Protein AF-A0A4P5QRF0-F1 (afdb_monomer)

Foldseek 3Di:
DDDDDPPDPPPPPDDFDFQDDDPQKTKTFDQPDDPFQWIWIDHPNWIWIAGLPPRDTPDTDDDPVVNVLVSVQSVVCSVLSVQCNVCSPVVHHRHHDYHDD

Structure (mmCIF, N/CA/C/O backbone):
data_AF-A0A4P5QRF0-F1
#
_entry.id   AF-A0A4P5QRF0-F1
#
loop_
_atom_site.group_PDB
_atom_site.id
_atom_site.type_symbol
_atom_site.label_atom_id
_atom_site.label_alt_id
_atom_site.label_comp_id
_atom_site.la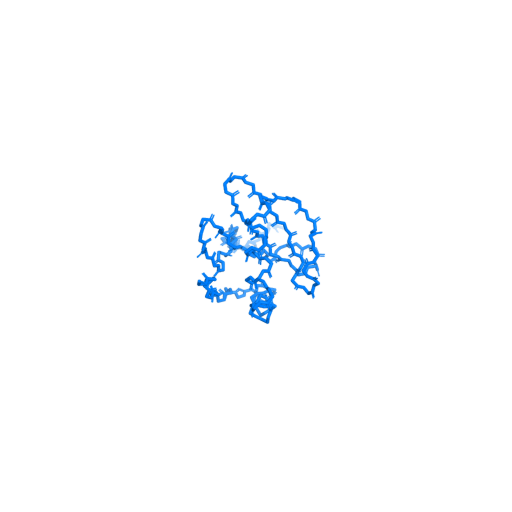bel_asym_id
_atom_site.label_entity_id
_atom_site.label_seq_id
_atom_site.pdbx_PDB_ins_code
_atom_site.Cartn_x
_atom_site.Cartn_y
_atom_site.Cartn_z
_atom_site.occupancy
_atom_site.B_iso_or_equiv
_atom_site.auth_seq_id
_atom_site.auth_comp_id
_atom_site.auth_asym_id
_atom_site.auth_atom_id
_atom_site.pdbx_PDB_model_num
ATOM 1 N N . MET A 1 1 ? 49.940 5.595 -2.322 1.00 40.78 1 MET A N 1
ATOM 2 C CA . MET A 1 1 ? 49.530 6.958 -1.909 1.00 40.78 1 MET A CA 1
ATOM 3 C C . MET A 1 1 ? 48.043 7.124 -2.201 1.00 40.78 1 MET A C 1
ATOM 5 O O . MET A 1 1 ? 47.495 6.326 -2.945 1.00 40.78 1 MET A O 1
ATOM 9 N N . LYS A 1 2 ? 47.394 8.038 -1.486 1.00 35.25 2 LYS A N 1
ATOM 10 C CA . LYS A 1 2 ? 45.982 8.041 -1.086 1.00 35.25 2 LYS A CA 1
ATOM 11 C C . LYS A 1 2 ? 44.949 8.089 -2.225 1.00 35.25 2 LYS A C 1
ATOM 13 O O . LYS A 1 2 ? 45.174 8.669 -3.276 1.00 35.25 2 LYS A O 1
ATOM 18 N N . ARG A 1 3 ? 43.804 7.483 -1.897 1.00 46.03 3 ARG A N 1
ATOM 19 C CA . ARG A 1 3 ? 42.512 7.457 -2.587 1.00 46.03 3 ARG A CA 1
ATOM 20 C C . ARG A 1 3 ? 42.051 8.855 -3.030 1.00 46.03 3 ARG A C 1
ATOM 22 O O . ARG A 1 3 ? 42.052 9.777 -2.222 1.00 46.03 3 ARG A O 1
ATOM 29 N N . THR A 1 4 ? 41.534 8.942 -4.246 1.00 38.94 4 THR A N 1
ATOM 30 C CA . THR A 1 4 ? 40.610 9.975 -4.739 1.00 38.94 4 THR A CA 1
ATOM 31 C C . THR A 1 4 ? 39.451 9.181 -5.351 1.00 38.94 4 THR A C 1
ATOM 33 O O . THR A 1 4 ? 39.646 8.405 -6.271 1.00 38.94 4 THR A O 1
ATOM 36 N N . GLY A 1 5 ? 38.259 9.116 -4.767 1.00 38.19 5 GLY A N 1
ATOM 37 C CA . GLY A 1 5 ? 37.463 10.224 -4.254 1.00 38.19 5 GLY A CA 1
ATOM 38 C C . GLY A 1 5 ? 36.303 10.493 -5.216 1.00 38.19 5 GLY A C 1
ATOM 39 O O . GLY A 1 5 ? 36.075 11.640 -5.572 1.00 38.19 5 GLY A O 1
ATOM 40 N N . ALA A 1 6 ? 35.616 9.445 -5.689 1.00 37.47 6 ALA A N 1
ATOM 41 C CA . ALA A 1 6 ? 34.320 9.606 -6.331 1.00 37.47 6 ALA A CA 1
ATOM 42 C C . ALA A 1 6 ? 33.303 9.824 -5.210 1.00 37.47 6 ALA A C 1
ATOM 44 O O . ALA A 1 6 ? 32.925 8.891 -4.498 1.00 37.47 6 ALA A O 1
ATOM 45 N N . PHE A 1 7 ? 32.940 11.085 -5.002 1.00 36.84 7 PHE A N 1
ATOM 46 C CA . PHE A 1 7 ? 31.784 11.455 -4.206 1.00 36.84 7 PHE A CA 1
ATOM 47 C C . PHE A 1 7 ? 30.551 10.919 -4.935 1.00 36.84 7 PHE A C 1
ATOM 49 O O . PHE A 1 7 ? 30.035 11.550 -5.851 1.00 36.84 7 PHE A O 1
ATOM 56 N N . PHE A 1 8 ? 30.120 9.712 -4.572 1.00 41.25 8 PHE A N 1
ATOM 57 C CA . PHE A 1 8 ? 28.760 9.286 -4.854 1.00 41.25 8 PHE A CA 1
ATOM 58 C C . PHE A 1 8 ? 27.850 10.182 -4.026 1.00 41.25 8 PHE A C 1
ATOM 60 O O . PHE A 1 8 ? 27.952 10.215 -2.797 1.00 41.25 8 PHE A O 1
ATOM 67 N N . ASP A 1 9 ? 27.014 10.953 -4.706 1.00 36.84 9 ASP A N 1
ATOM 68 C CA . ASP A 1 9 ? 25.950 11.711 -4.076 1.00 36.84 9 ASP A CA 1
ATOM 69 C C . ASP A 1 9 ? 25.053 10.738 -3.291 1.00 36.84 9 ASP A C 1
ATOM 71 O O . ASP A 1 9 ? 24.499 9.784 -3.838 1.00 36.84 9 ASP A O 1
ATOM 75 N N . HIS A 1 10 ? 24.985 10.934 -1.974 1.00 41.53 10 HIS A N 1
ATOM 76 C CA . HIS A 1 10 ? 24.189 10.128 -1.048 1.00 41.53 10 HIS A CA 1
ATOM 77 C C . HIS A 1 10 ? 22.735 10.634 -0.946 1.00 41.53 10 HIS A C 1
ATOM 79 O O . HIS A 1 10 ? 22.004 10.226 -0.044 1.00 41.53 10 HIS A O 1
ATOM 85 N N . ALA A 1 11 ? 22.270 11.479 -1.872 1.00 40.41 11 ALA A N 1
ATOM 86 C CA . ALA A 1 11 ? 20.901 11.999 -1.899 1.00 40.41 11 ALA A CA 1
ATOM 87 C C . ALA A 1 11 ? 19.842 11.029 -2.475 1.00 40.41 11 ALA A C 1
ATOM 89 O O . ALA A 1 11 ? 18.776 11.455 -2.908 1.00 40.41 11 ALA A O 1
ATOM 90 N N . ALA A 1 12 ? 20.062 9.712 -2.418 1.00 42.56 12 ALA A N 1
ATOM 91 C CA . ALA A 1 12 ? 18.978 8.727 -2.532 1.00 42.56 12 ALA A CA 1
ATOM 92 C C . ALA A 1 12 ? 18.289 8.529 -1.166 1.00 42.56 12 ALA A C 1
ATOM 94 O O . ALA A 1 12 ? 18.144 7.409 -0.664 1.00 42.56 12 ALA A O 1
ATOM 95 N N . THR A 1 13 ? 17.907 9.623 -0.508 1.00 45.28 13 THR A N 1
ATOM 96 C CA . THR A 1 13 ? 17.169 9.594 0.753 1.00 45.28 13 THR A CA 1
ATOM 97 C C . THR A 1 13 ? 15.704 9.229 0.500 1.00 45.28 13 THR A C 1
ATOM 99 O O . THR A 1 13 ? 14.856 10.073 0.255 1.00 45.28 13 THR A O 1
ATOM 102 N N . ARG A 1 14 ? 15.395 7.941 0.676 1.00 49.12 14 ARG A N 1
ATOM 103 C CA . ARG A 1 14 ? 14.301 7.502 1.564 1.00 49.12 14 ARG A CA 1
ATOM 104 C C . ARG A 1 14 ? 12.875 8.008 1.260 1.00 49.12 14 ARG A C 1
ATOM 106 O O . ARG A 1 14 ? 12.093 8.175 2.194 1.00 49.12 14 ARG A O 1
ATOM 113 N N . THR A 1 15 ? 12.502 8.254 0.008 1.00 56.50 15 THR A N 1
ATOM 114 C CA . THR A 1 15 ? 11.114 8.596 -0.331 1.00 56.50 15 THR A CA 1
ATOM 115 C C . THR A 1 15 ? 10.321 7.317 -0.566 1.00 56.50 15 THR A C 1
ATOM 117 O O . THR A 1 15 ? 10.561 6.595 -1.523 1.00 56.50 15 THR A O 1
ATOM 120 N N . MET A 1 16 ? 9.389 7.009 0.334 1.00 74.75 16 MET A N 1
ATOM 121 C CA . MET A 1 16 ? 8.306 6.061 0.079 1.00 74.75 16 MET A CA 1
ATOM 122 C C . MET A 1 16 ? 7.268 6.787 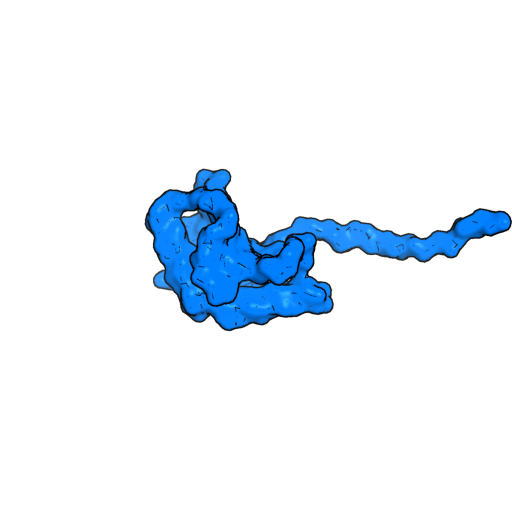-0.777 1.00 74.75 16 MET A C 1
ATOM 124 O O . MET A 1 16 ? 6.531 7.615 -0.223 1.00 74.75 16 MET A O 1
ATOM 128 N N . PRO A 1 17 ? 7.202 6.589 -2.104 1.00 90.19 17 PRO A N 1
ATOM 129 C CA . PRO A 1 17 ? 6.275 7.355 -2.910 1.00 90.19 17 PRO A CA 1
ATOM 130 C C . PRO A 1 17 ? 4.857 6.992 -2.488 1.00 90.19 17 PRO A C 1
ATOM 132 O O . PRO A 1 17 ? 4.464 5.823 -2.493 1.00 90.19 17 PRO A O 1
ATOM 135 N N . LYS A 1 18 ? 4.088 8.008 -2.101 1.00 95.62 18 LYS A N 1
ATOM 136 C CA . LYS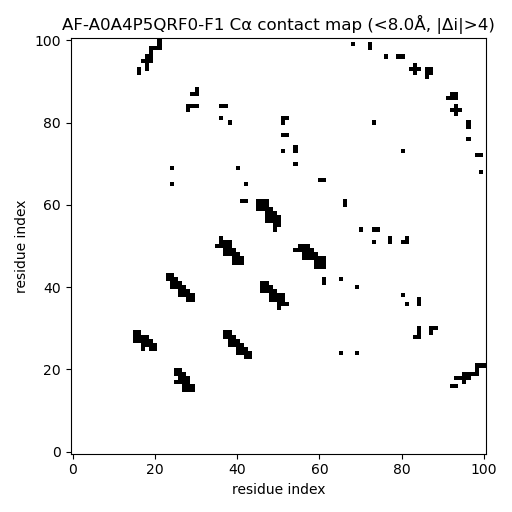 A 1 18 ? 2.654 7.845 -1.893 1.00 95.62 18 LYS A CA 1
ATOM 137 C C . LYS A 1 18 ? 2.034 7.631 -3.271 1.00 95.62 18 LYS A C 1
ATOM 139 O O . LYS A 1 18 ? 2.160 8.512 -4.123 1.00 95.62 18 LYS A O 1
ATOM 144 N N . LEU A 1 19 ? 1.339 6.520 -3.486 1.00 97.75 19 LEU A N 1
ATOM 145 C CA . LEU A 1 19 ? 0.666 6.199 -4.752 1.00 97.75 19 LEU A CA 1
ATOM 146 C C . LEU A 1 19 ? -0.758 6.741 -4.798 1.00 97.75 19 LEU A C 1
ATOM 148 O O . LEU A 1 19 ? -1.144 7.342 -5.793 1.00 97.75 19 LEU A O 1
ATOM 152 N N . SER A 1 20 ? -1.499 6.615 -3.695 1.00 98.56 20 SER A N 1
ATOM 153 C CA . SER A 1 20 ? -2.893 7.055 -3.598 1.00 98.56 20 SER A CA 1
ATOM 154 C C . SER A 1 20 ? -3.262 7.452 -2.166 1.00 98.56 20 SER A C 1
ATOM 156 O O . SER A 1 20 ? -2.478 7.248 -1.235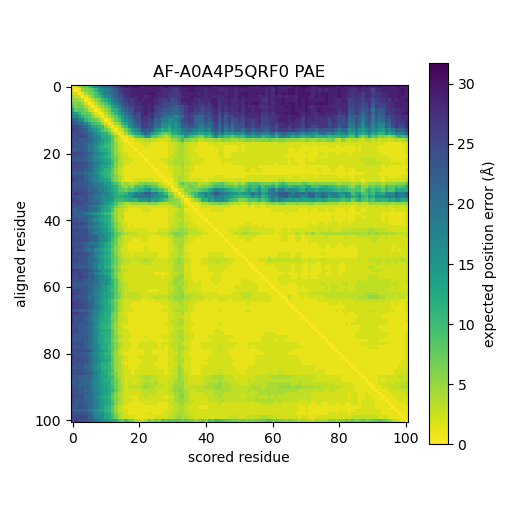 1.00 98.56 20 SER A O 1
ATOM 158 N N . GLU A 1 21 ? -4.414 8.096 -2.005 1.00 98.44 21 GLU A N 1
ATOM 159 C CA . GLU A 1 21 ? -5.004 8.423 -0.705 1.00 98.44 21 GLU A CA 1
ATOM 160 C C . GLU A 1 21 ? -6.525 8.573 -0.8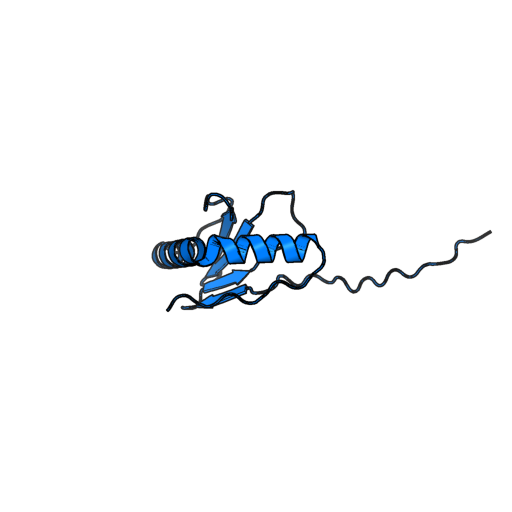28 1.00 98.44 21 GLU A C 1
ATOM 162 O O . GLU A 1 21 ? -6.997 9.310 -1.690 1.00 98.44 21 GLU A O 1
ATOM 167 N N . PHE A 1 22 ? -7.282 7.889 0.032 1.00 98.56 22 PHE A N 1
ATOM 168 C CA . PHE A 1 22 ? -8.749 7.911 0.038 1.00 98.56 22 PHE A CA 1
ATOM 169 C C . PHE A 1 22 ? -9.299 7.536 1.416 1.00 98.56 22 PHE A C 1
ATOM 171 O O . PHE A 1 22 ? -8.749 6.676 2.092 1.00 98.56 22 PHE A O 1
ATOM 178 N N . TYR A 1 23 ? -10.369 8.193 1.871 1.00 97.75 23 TYR A N 1
ATOM 179 C CA . TYR A 1 23 ? -11.013 7.939 3.175 1.00 97.75 23 TYR A CA 1
ATOM 180 C C . TYR A 1 23 ? -10.051 7.876 4.389 1.00 97.75 23 TYR A C 1
ATOM 182 O O . TYR A 1 23 ? -10.297 7.152 5.353 1.00 97.75 23 TYR A O 1
ATOM 190 N N . GLY A 1 24 ? -8.940 8.624 4.347 1.00 97.50 24 GLY A N 1
ATOM 191 C CA . GLY A 1 24 ? -7.891 8.612 5.380 1.00 97.50 24 GLY A CA 1
ATOM 192 C C . GLY A 1 24 ? -6.916 7.427 5.307 1.00 97.50 24 GLY A C 1
ATOM 193 O O . GLY A 1 24 ? -6.068 7.285 6.186 1.00 97.50 24 GLY A O 1
ATOM 194 N N . ILE A 1 25 ? -7.032 6.580 4.284 1.00 98.62 25 ILE A N 1
ATOM 195 C CA . ILE A 1 25 ? -6.103 5.501 3.942 1.00 98.62 25 ILE A CA 1
ATOM 196 C C . ILE A 1 25 ? -5.032 6.078 3.021 1.00 98.62 25 ILE A C 1
ATOM 198 O O . ILE A 1 25 ? -5.350 6.676 1.995 1.00 98.62 25 ILE A O 1
ATOM 202 N N . GLN A 1 26 ? -3.764 5.876 3.363 1.00 98.56 26 GLN A N 1
ATOM 203 C CA . GLN A 1 26 ? -2.627 6.306 2.552 1.00 98.56 26 GLN A CA 1
ATOM 204 C C . GLN A 1 26 ? -1.896 5.091 1.993 1.00 98.56 26 GLN A C 1
ATOM 206 O O . GLN A 1 26 ? -1.503 4.212 2.760 1.00 98.56 26 GLN A O 1
ATOM 211 N N . ILE A 1 27 ? -1.697 5.060 0.673 1.00 98.44 27 ILE A N 1
ATOM 212 C CA . ILE A 1 27 ? -1.023 3.954 -0.013 1.00 98.44 27 ILE A CA 1
ATOM 213 C C . ILE A 1 27 ? 0.394 4.355 -0.408 1.00 98.44 27 ILE A C 1
ATOM 215 O O . ILE A 1 27 ? 0.590 5.387 -1.055 1.00 98.44 27 ILE A O 1
ATOM 219 N N . PHE A 1 28 ? 1.367 3.507 -0.084 1.00 96.31 28 PHE A N 1
ATOM 220 C CA . PHE A 1 28 ? 2.784 3.692 -0.392 1.00 96.31 28 PHE A CA 1
ATOM 221 C C . PHE A 1 28 ? 3.383 2.444 -1.039 1.00 96.31 28 PHE A C 1
ATOM 223 O O . PHE A 1 28 ? 2.885 1.336 -0.850 1.00 96.31 28 PHE A O 1
ATOM 230 N N . ILE A 1 29 ? 4.493 2.621 -1.750 1.00 93.12 29 ILE A N 1
ATOM 231 C CA . ILE A 1 29 ? 5.286 1.525 -2.315 1.00 93.12 29 ILE A CA 1
ATOM 232 C C . ILE A 1 29 ? 6.777 1.729 -2.013 1.00 93.12 29 ILE A C 1
ATOM 234 O O . ILE A 1 29 ? 7.2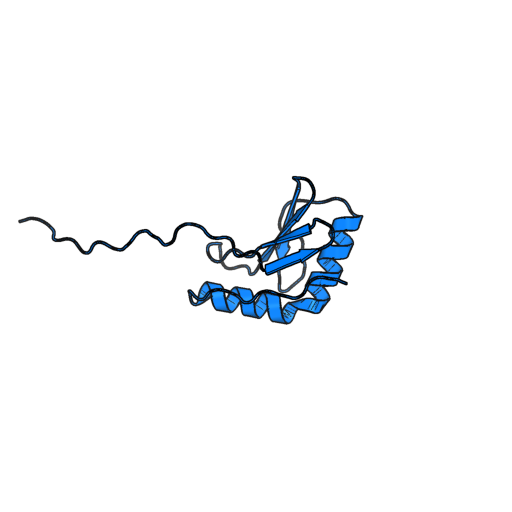39 2.865 -1.896 1.00 93.12 29 ILE A O 1
ATOM 238 N N . TYR A 1 30 ? 7.528 0.640 -1.843 1.00 84.12 30 TYR A N 1
ATOM 239 C CA . TYR A 1 30 ? 8.913 0.667 -1.365 1.00 84.12 30 TYR A CA 1
ATOM 240 C C . TYR A 1 30 ? 9.808 -0.124 -2.317 1.00 84.12 30 TYR A C 1
ATOM 242 O O . TYR A 1 30 ? 9.638 -1.321 -2.477 1.00 84.12 30 TYR A O 1
ATOM 250 N N . GLY A 1 31 ? 10.800 0.523 -2.932 1.00 68.12 31 GLY A N 1
ATOM 251 C CA . GLY A 1 31 ? 11.680 -0.125 -3.920 1.00 68.12 31 GLY A CA 1
ATOM 252 C C . GLY A 1 31 ? 12.941 -0.787 -3.349 1.00 68.12 31 GLY A C 1
ATOM 253 O O . GLY A 1 31 ? 13.852 -1.093 -4.107 1.00 68.12 31 GLY A O 1
ATOM 254 N N . ARG A 1 32 ? 13.078 -0.919 -2.019 1.00 65.31 32 ARG A N 1
ATOM 255 C CA . ARG A 1 32 ? 14.337 -1.359 -1.371 1.00 65.31 32 ARG A CA 1
ATOM 256 C C . ARG A 1 32 ? 14.289 -2.731 -0.696 1.00 65.31 32 ARG A C 1
ATOM 258 O O . ARG A 1 32 ? 15.293 -3.120 -0.107 1.00 65.31 32 ARG A O 1
ATOM 265 N N . GLU A 1 33 ? 13.184 -3.464 -0.787 1.00 61.47 33 GLU A N 1
ATOM 266 C CA . GLU A 1 33 ? 13.001 -4.720 -0.046 1.00 61.47 33 GLU A CA 1
ATOM 267 C C . GLU A 1 33 ? 13.010 -5.990 -0.911 1.00 61.47 33 GLU A C 1
ATOM 269 O O . GLU A 1 33 ? 12.914 -5.945 -2.136 1.00 61.47 33 GLU A O 1
ATOM 274 N N . HIS A 1 34 ? 13.206 -7.125 -0.229 1.00 62.97 34 HIS A N 1
ATOM 275 C CA . HIS A 1 34 ? 13.765 -8.415 -0.667 1.00 62.97 34 HIS A CA 1
ATOM 276 C C . HIS A 1 34 ? 12.987 -9.213 -1.741 1.00 62.97 34 HIS A C 1
ATOM 278 O O . HIS A 1 34 ? 12.741 -10.408 -1.589 1.00 62.97 34 HIS A O 1
ATOM 284 N N . GLY A 1 35 ? 12.651 -8.591 -2.872 1.00 73.69 35 GLY A N 1
ATOM 285 C CA . GLY A 1 35 ? 12.245 -9.287 -4.100 1.00 73.69 35 GLY A CA 1
ATOM 286 C C . GLY A 1 35 ? 10.774 -9.697 -4.191 1.00 73.69 35 GLY A C 1
ATOM 287 O O . GLY A 1 35 ? 10.364 -10.195 -5.236 1.00 73.69 35 GLY A O 1
ATOM 288 N N . ILE A 1 36 ? 9.967 -9.454 -3.156 1.00 86.94 36 ILE A N 1
ATOM 289 C CA . ILE A 1 36 ? 8.511 -9.641 -3.210 1.00 86.94 36 ILE A CA 1
ATOM 290 C C . ILE A 1 36 ? 7.858 -8.285 -3.509 1.00 86.94 36 ILE A C 1
ATOM 292 O O . ILE A 1 36 ? 7.986 -7.382 -2.683 1.00 86.94 36 ILE A O 1
ATOM 296 N N . PRO A 1 37 ? 7.136 -8.121 -4.634 1.00 93.25 37 PRO A N 1
ATOM 297 C CA . PRO A 1 37 ? 6.367 -6.910 -4.903 1.00 93.25 37 PRO A CA 1
ATOM 298 C C . PRO A 1 37 ? 5.243 -6.729 -3.880 1.00 93.25 37 PRO A C 1
ATOM 300 O O . PRO A 1 37 ? 4.341 -7.566 -3.786 1.00 93.25 37 PRO A O 1
ATOM 303 N N . HIS A 1 38 ? 5.274 -5.633 -3.129 1.00 95.00 38 HIS A N 1
ATOM 304 C CA . HIS A 1 38 ? 4.281 -5.324 -2.103 1.00 95.00 38 HIS A CA 1
ATOM 305 C C . HIS A 1 38 ? 4.015 -3.818 -2.013 1.00 95.00 38 HIS A C 1
ATOM 307 O O . HIS A 1 38 ? 4.792 -2.996 -2.504 1.00 95.00 38 HIS A O 1
ATOM 313 N N . PHE A 1 39 ? 2.901 -3.461 -1.382 1.00 96.44 39 PHE A N 1
ATOM 314 C CA . PHE A 1 39 ? 2.552 -2.086 -1.045 1.00 96.44 39 PHE A CA 1
ATOM 315 C C . PHE A 1 39 ? 2.125 -1.994 0.420 1.00 96.44 39 PHE A C 1
ATOM 317 O O . PHE A 1 39 ? 1.769 -2.994 1.046 1.00 96.44 39 PHE A O 1
ATOM 324 N N . HIS A 1 40 ? 2.155 -0.778 0.953 1.00 97.19 40 HIS A N 1
ATOM 325 C CA . HIS A 1 40 ? 1.755 -0.487 2.322 1.00 97.19 40 HIS A CA 1
ATOM 326 C C . HIS A 1 40 ? 0.503 0.371 2.317 1.00 97.19 40 HIS A C 1
ATOM 328 O O . HIS A 1 40 ? 0.415 1.340 1.556 1.00 97.19 40 HIS A O 1
ATOM 334 N N . ALA A 1 41 ? -0.429 0.058 3.208 1.00 98.31 41 ALA A N 1
ATOM 335 C CA . ALA A 1 41 ? -1.570 0.907 3.501 1.00 98.31 41 ALA A CA 1
ATOM 336 C C . ALA A 1 41 ? -1.527 1.342 4.967 1.00 98.31 41 ALA A C 1
ATOM 338 O O . ALA A 1 41 ? -1.447 0.510 5.871 1.00 98.31 41 ALA A O 1
ATOM 339 N N . LYS A 1 42 ? -1.597 2.654 5.199 1.00 98.44 42 LYS A N 1
ATOM 340 C CA . LYS A 1 42 ? -1.635 3.258 6.537 1.00 98.44 42 LYS A CA 1
ATOM 341 C C . LYS A 1 42 ? -3.009 3.845 6.811 1.00 98.44 42 LYS A C 1
ATOM 343 O O . LYS A 1 42 ? -3.549 4.558 5.968 1.00 98.44 42 LYS A O 1
ATOM 348 N N . TYR A 1 43 ? -3.552 3.572 7.993 1.00 98.38 43 TYR A N 1
ATOM 349 C CA . TYR A 1 43 ? -4.848 4.079 8.436 1.00 98.38 43 TYR A CA 1
ATOM 350 C C . TYR A 1 43 ? -4.870 4.246 9.957 1.00 98.38 43 TYR A C 1
ATOM 352 O O . TYR A 1 43 ? -4.604 3.295 10.685 1.00 98.38 43 TYR A O 1
ATOM 360 N N . GLN A 1 44 ? -5.191 5.453 10.437 1.00 97.19 44 GLN A N 1
ATOM 361 C CA . GLN A 1 44 ? -5.330 5.776 11.871 1.00 97.19 44 GLN A CA 1
ATOM 362 C C . GLN A 1 44 ? -4.163 5.298 12.762 1.00 97.19 44 GLN A C 1
ATOM 364 O O . GLN A 1 44 ? -4.360 4.856 13.888 1.00 97.19 44 GLN A O 1
ATOM 369 N N . GLY A 1 45 ? -2.929 5.394 12.261 1.00 95.44 45 GLY A N 1
ATOM 370 C CA . GLY A 1 45 ? -1.726 4.980 12.993 1.00 95.44 45 GLY A CA 1
ATOM 371 C C . GLY A 1 45 ? -1.403 3.484 12.912 1.00 95.44 45 GLY A C 1
ATOM 372 O O . GLY A 1 45 ? -0.348 3.079 13.389 1.00 95.44 45 GLY A O 1
ATOM 373 N N . SER A 1 46 ? -2.257 2.678 12.278 1.00 98.00 46 SER A N 1
ATOM 374 C CA . SER A 1 46 ? -1.988 1.276 11.943 1.00 98.00 46 SER A CA 1
ATOM 375 C C . SER A 1 46 ? -1.512 1.128 10.495 1.00 98.00 46 SER A C 1
ATOM 377 O O . SER A 1 46 ? -1.768 1.989 9.647 1.00 98.00 46 SER A O 1
ATOM 379 N N . GLU A 1 47 ? -0.825 0.025 10.209 1.00 98.00 47 GLU A N 1
ATOM 380 C CA . GLU A 1 47 ? -0.232 -0.280 8.907 1.00 98.00 47 GLU A CA 1
ATOM 381 C C . GLU A 1 47 ? -0.463 -1.750 8.538 1.00 98.00 47 GLU A C 1
ATOM 383 O O . GLU A 1 47 ? -0.466 -2.630 9.402 1.00 98.00 47 GLU A O 1
ATOM 388 N N . ILE A 1 48 ? -0.661 -2.000 7.244 1.00 98.12 48 ILE A N 1
ATOM 389 C CA . ILE A 1 48 ? -0.718 -3.335 6.648 1.00 98.12 48 ILE A CA 1
ATOM 390 C C . ILE A 1 48 ? 0.142 -3.376 5.383 1.00 98.12 48 ILE A C 1
ATOM 392 O O . ILE A 1 48 ? 0.154 -2.419 4.602 1.00 98.12 48 ILE A O 1
ATOM 396 N N . VAL A 1 49 ? 0.842 -4.490 5.187 1.00 97.12 49 VAL A N 1
ATOM 397 C CA . VAL A 1 49 ? 1.696 -4.767 4.027 1.00 97.12 49 VAL A CA 1
ATOM 398 C C . VAL A 1 49 ? 1.065 -5.887 3.216 1.00 97.12 49 VAL A C 1
ATOM 400 O O . VAL A 1 49 ? 0.750 -6.951 3.754 1.00 97.12 49 VAL A O 1
ATOM 403 N N . ILE A 1 50 ? 0.855 -5.651 1.924 1.00 97.56 50 ILE A N 1
ATOM 404 C CA . ILE A 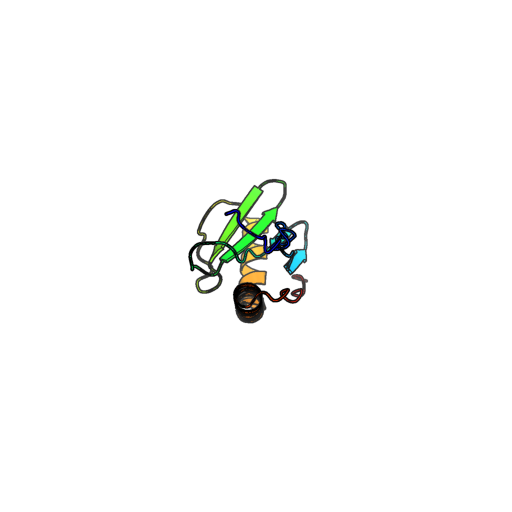1 50 ? 0.099 -6.551 1.049 1.00 97.56 50 ILE A CA 1
ATOM 405 C C . ILE A 1 50 ? 0.919 -6.855 -0.203 1.00 97.56 50 ILE A C 1
ATOM 407 O O . ILE A 1 50 ? 1.429 -5.948 -0.865 1.00 97.56 50 ILE A O 1
ATOM 411 N N . ALA A 1 51 ? 1.024 -8.137 -0.547 1.00 96.44 51 ALA A N 1
ATOM 412 C CA . ALA A 1 51 ? 1.653 -8.589 -1.780 1.00 96.44 51 ALA A CA 1
ATOM 413 C C . ALA A 1 51 ? 0.833 -8.139 -2.996 1.00 96.44 51 ALA A C 1
ATOM 415 O O . ALA A 1 51 ? -0.360 -8.417 -3.077 1.00 96.44 51 ALA A O 1
ATOM 416 N N . ILE A 1 52 ? 1.470 -7.505 -3.981 1.00 96.25 52 ILE A N 1
ATOM 417 C CA . ILE A 1 52 ? 0.768 -6.994 -5.170 1.00 96.25 52 ILE A CA 1
ATOM 418 C C . ILE A 1 52 ? 0.181 -8.154 -5.985 1.00 96.25 52 ILE A C 1
ATOM 420 O O . ILE A 1 52 ? -0.981 -8.105 -6.364 1.00 96.25 52 ILE A O 1
ATOM 424 N N . GLY A 1 53 ? 0.946 -9.222 -6.226 1.00 94.12 53 GLY A N 1
ATOM 425 C CA . GLY A 1 53 ? 0.518 -10.295 -7.135 1.00 94.12 53 GLY A CA 1
ATOM 426 C C . GLY A 1 53 ? -0.627 -11.171 -6.613 1.00 94.12 53 GLY A C 1
ATOM 427 O O . GLY A 1 53 ? -1.436 -11.649 -7.399 1.00 94.12 53 GLY A O 1
ATOM 428 N N . THR A 1 54 ? -0.701 -11.395 -5.300 1.00 96.31 54 THR A N 1
ATOM 429 C CA . THR A 1 54 ? -1.681 -12.315 -4.689 1.00 96.31 54 THR A CA 1
ATOM 430 C C . THR A 1 54 ? -2.705 -11.615 -3.807 1.00 96.31 54 THR A C 1
ATOM 432 O O . THR A 1 54 ? -3.664 -12.251 -3.377 1.00 96.31 54 THR A O 1
ATOM 435 N N . LEU A 1 55 ? -2.482 -10.337 -3.487 1.00 97.00 55 LEU A N 1
ATOM 436 C CA . LEU A 1 55 ? -3.187 -9.599 -2.439 1.00 97.00 55 LEU A CA 1
ATOM 437 C C . LEU A 1 55 ? -3.145 -10.293 -1.065 1.00 97.00 55 LEU A C 1
ATOM 439 O O . LEU A 1 55 ? -3.964 -10.020 -0.190 1.00 97.00 55 LEU A O 1
ATOM 443 N N . ALA A 1 56 ? -2.172 -11.183 -0.850 1.00 97.50 56 ALA A N 1
ATOM 444 C CA . ALA A 1 56 ? -1.942 -11.785 0.452 1.00 97.50 56 ALA A CA 1
ATOM 445 C C . ALA A 1 56 ? -1.399 -10.734 1.426 1.00 97.50 56 ALA A C 1
ATOM 447 O O . ALA A 1 56 ? -0.517 -9.944 1.079 1.00 97.50 56 ALA A O 1
ATOM 448 N N . VAL A 1 57 ? -1.897 -10.761 2.660 1.00 97.94 57 VAL A N 1
ATOM 449 C CA . VAL A 1 57 ? -1.329 -9.969 3.752 1.00 97.94 57 VAL A CA 1
ATOM 450 C C . VAL A 1 57 ? 0.023 -10.567 4.122 1.00 97.94 57 VAL A C 1
ATOM 452 O O . VAL A 1 57 ? 0.117 -11.756 4.420 1.00 97.94 57 VAL A O 1
ATOM 455 N N . LEU A 1 58 ? 1.061 -9.738 4.082 1.00 95.19 58 LEU A N 1
ATOM 456 C CA . LEU A 1 58 ? 2.420 -10.110 4.463 1.00 95.19 58 LEU A CA 1
ATOM 457 C C . LEU A 1 58 ? 2.703 -9.743 5.920 1.00 95.19 58 LEU A C 1
ATOM 459 O O . LEU A 1 58 ? 3.327 -10.518 6.637 1.00 95.19 58 LEU A O 1
ATOM 463 N N . GLU A 1 59 ? 2.217 -8.582 6.361 1.00 96.44 59 GLU A N 1
ATOM 464 C CA . GLU A 1 59 ? 2.441 -8.078 7.713 1.00 96.44 59 GLU A CA 1
ATOM 465 C C . GLU A 1 59 ? 1.347 -7.088 8.126 1.00 96.44 59 GLU A C 1
ATOM 467 O O . GLU A 1 59 ? 0.745 -6.406 7.293 1.00 96.44 59 GLU A O 1
ATOM 472 N N . GLY A 1 60 ? 1.132 -6.974 9.436 1.00 97.81 60 GLY A N 1
ATOM 473 C CA . GLY A 1 60 ? 0.314 -5.924 10.022 1.00 97.81 60 GLY A CA 1
ATOM 474 C C . GLY A 1 60 ? -1.184 -6.161 9.881 1.00 97.81 60 GLY A C 1
ATOM 475 O O . GLY A 1 60 ? -1.660 -7.232 9.503 1.00 97.81 60 GLY A O 1
ATOM 476 N N . SER A 1 61 ? -1.948 -5.149 10.271 1.00 98.31 61 SER A N 1
ATOM 477 C CA . SER A 1 61 ? -3.406 -5.159 10.201 1.00 98.31 61 SER A CA 1
ATOM 478 C C . SER A 1 61 ? -3.947 -3.741 10.351 1.00 98.31 61 SER A C 1
ATOM 480 O O . SER A 1 61 ? -3.307 -2.868 10.935 1.00 98.31 61 SER A O 1
ATOM 482 N N . ILE A 1 62 ? -5.153 -3.521 9.837 1.00 98.38 62 ILE A N 1
ATOM 483 C CA . ILE A 1 62 ? -5.920 -2.284 10.001 1.00 98.38 62 ILE A CA 1
ATOM 484 C C . ILE A 1 62 ? -7.382 -2.638 10.299 1.00 98.38 62 ILE A C 1
ATOM 486 O O . ILE A 1 62 ? -7.791 -3.792 10.160 1.00 98.38 62 ILE A O 1
ATOM 490 N N . ALA A 1 63 ? -8.187 -1.651 10.700 1.00 97.88 63 ALA A N 1
ATOM 491 C CA . ALA A 1 63 ? -9.614 -1.855 10.951 1.00 97.88 63 ALA A CA 1
ATOM 492 C C . ALA A 1 63 ? -10.312 -2.508 9.740 1.00 97.88 63 ALA A C 1
ATOM 494 O O . ALA A 1 63 ? -10.088 -2.103 8.600 1.00 97.88 63 ALA A O 1
ATOM 495 N N . GLY A 1 64 ? -11.200 -3.481 9.984 1.00 98.06 64 GLY A N 1
ATOM 496 C CA . GLY A 1 64 ? -11.766 -4.340 8.930 1.00 98.06 64 GLY A CA 1
ATOM 497 C C . GLY A 1 64 ? -12.447 -3.589 7.778 1.00 98.06 64 GLY A C 1
ATOM 498 O O . GLY A 1 64 ? -12.324 -3.992 6.624 1.00 98.06 64 GLY A O 1
ATOM 499 N N . ARG A 1 65 ? -13.091 -2.445 8.058 1.00 97.94 65 ARG A N 1
ATOM 500 C CA . ARG A 1 65 ? -13.655 -1.580 7.008 1.00 97.94 65 ARG A CA 1
ATOM 501 C C . ARG A 1 65 ? -12.570 -0.985 6.107 1.00 97.94 65 ARG A C 1
ATOM 503 O O . ARG A 1 65 ? -12.726 -0.993 4.893 1.00 97.94 65 ARG A O 1
ATOM 510 N N . ALA A 1 66 ? -11.486 -0.476 6.693 1.00 98.44 66 ALA A N 1
ATOM 511 C CA . ALA A 1 66 ? -10.369 0.074 5.933 1.00 98.44 66 ALA A CA 1
ATOM 512 C C . ALA A 1 66 ? -9.659 -1.022 5.128 1.00 98.44 66 ALA A C 1
ATOM 514 O O . ALA A 1 66 ? -9.325 -0.798 3.971 1.00 98.44 66 ALA A O 1
ATOM 515 N N . PHE A 1 67 ? -9.513 -2.222 5.699 1.00 98.69 67 PHE A N 1
ATOM 516 C CA . PHE A 1 67 ? -8.982 -3.380 4.981 1.00 98.69 67 PHE A CA 1
ATOM 517 C C . PHE A 1 67 ? -9.810 -3.712 3.734 1.00 98.69 67 PHE A C 1
ATOM 519 O O . PHE A 1 67 ? -9.243 -3.824 2.652 1.00 98.69 67 PHE A O 1
ATOM 526 N N . GLY A 1 68 ? -11.140 -3.785 3.853 1.00 98.75 68 GLY A N 1
ATOM 527 C CA . GLY A 1 68 ? -12.018 -4.020 2.702 1.00 98.75 68 GLY A CA 1
ATOM 528 C C . GLY A 1 68 ? -11.816 -2.999 1.576 1.00 98.75 68 GLY A C 1
ATOM 529 O O . GLY A 1 68 ? -11.640 -3.390 0.427 1.00 98.75 68 GLY A O 1
ATOM 530 N N . LEU A 1 69 ? -11.742 -1.707 1.920 1.00 98.75 69 LEU A N 1
ATOM 531 C CA . LEU A 1 69 ? -11.508 -0.624 0.953 1.00 98.75 69 LEU A CA 1
ATOM 532 C C . LEU A 1 69 ? -10.124 -0.717 0.291 1.00 98.75 69 LEU A C 1
ATOM 534 O O . LEU A 1 69 ? -9.996 -0.492 -0.908 1.00 98.75 69 LEU A O 1
ATOM 538 N N . VAL A 1 70 ? -9.083 -1.070 1.054 1.00 98.75 70 VAL A N 1
ATOM 539 C CA . VAL A 1 70 ? -7.736 -1.300 0.507 1.00 98.75 70 VAL A CA 1
ATOM 540 C C . VAL A 1 70 ? -7.737 -2.461 -0.483 1.00 98.75 70 VAL A C 1
ATOM 542 O O . VAL A 1 70 ? -7.130 -2.343 -1.543 1.00 98.75 70 VAL A O 1
ATOM 545 N N . MET A 1 71 ? -8.412 -3.565 -0.158 1.00 98.75 71 MET A N 1
ATOM 546 C CA . MET A 1 71 ? -8.460 -4.755 -1.012 1.00 98.75 71 MET A CA 1
ATOM 547 C C . MET A 1 71 ? -9.242 -4.508 -2.301 1.00 98.75 71 MET A C 1
ATOM 549 O O . MET A 1 71 ? -8.798 -4.926 -3.368 1.00 98.75 71 MET A O 1
ATOM 553 N N . GLU A 1 72 ? -10.366 -3.794 -2.218 1.00 98.69 72 GLU A N 1
ATOM 554 C CA . GLU A 1 72 ? -11.134 -3.365 -3.389 1.00 98.69 72 GLU A CA 1
ATOM 555 C C . GLU A 1 72 ? -10.285 -2.479 -4.306 1.00 98.69 72 GLU A C 1
ATOM 557 O O . GLU A 1 72 ? -10.119 -2.778 -5.489 1.00 98.69 72 GLU A O 1
ATOM 562 N N . TRP A 1 73 ? -9.667 -1.440 -3.742 1.00 98.75 73 TRP A N 1
ATOM 563 C CA . TRP A 1 73 ? -8.777 -0.552 -4.482 1.00 98.75 73 TRP A CA 1
ATOM 564 C C . TRP A 1 73 ? -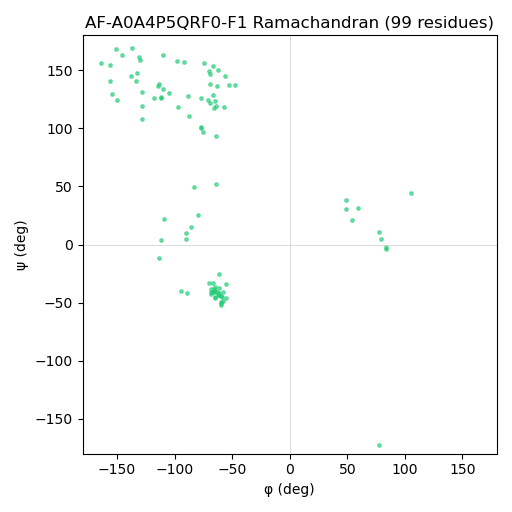7.594 -1.311 -5.109 1.00 98.75 73 TRP A C 1
ATOM 566 O O . TRP A 1 73 ? -7.299 -1.143 -6.290 1.00 98.75 73 TRP A O 1
ATOM 576 N N . ALA A 1 74 ? -6.942 -2.204 -4.363 1.00 98.62 74 ALA A N 1
ATOM 577 C CA . ALA A 1 74 ? -5.793 -2.959 -4.860 1.00 98.62 74 ALA A CA 1
ATOM 578 C C . ALA A 1 74 ? -6.166 -3.949 -5.975 1.00 98.62 74 ALA A C 1
ATOM 580 O O . ALA A 1 74 ? -5.367 -4.167 -6.887 1.00 98.62 74 ALA A O 1
ATOM 581 N N . ALA A 1 75 ? -7.369 -4.529 -5.927 1.00 98.38 75 ALA A N 1
ATOM 582 C CA . ALA A 1 75 ? -7.880 -5.385 -6.992 1.00 98.38 75 ALA A CA 1
ATOM 583 C C . ALA A 1 75 ? -8.160 -4.587 -8.276 1.00 98.38 75 ALA A C 1
ATOM 585 O O . ALA A 1 75 ? -7.775 -5.028 -9.359 1.00 98.38 75 ALA A O 1
ATOM 586 N N . LEU A 1 76 ? -8.763 -3.398 -8.157 1.00 98.56 76 LEU A N 1
ATOM 587 C CA . LEU A 1 76 ? -9.028 -2.508 -9.294 1.00 98.56 76 LEU A CA 1
ATOM 588 C C . LEU A 1 76 ? -7.739 -1.993 -9.952 1.00 98.56 76 LEU A C 1
ATOM 590 O O . LEU A 1 76 ? -7.670 -1.893 -11.175 1.00 98.56 76 LEU A O 1
ATOM 594 N N . HIS A 1 77 ? -6.708 -1.716 -9.151 1.00 98.50 77 HIS A N 1
ATOM 595 C CA . HIS A 1 77 ? -5.472 -1.061 -9.593 1.00 98.50 77 HIS A CA 1
ATOM 596 C C . HIS A 1 77 ? -4.246 -1.992 -9.627 1.00 98.50 77 HIS A C 1
ATOM 598 O O . HIS A 1 77 ? -3.101 -1.536 -9.598 1.00 98.50 77 HIS A O 1
ATOM 604 N N . ASN A 1 78 ? -4.448 -3.312 -9.701 1.00 97.88 78 ASN A N 1
ATOM 605 C CA . ASN A 1 78 ? -3.361 -4.293 -9.605 1.00 97.88 78 ASN A CA 1
ATOM 606 C C . ASN A 1 78 ? -2.265 -4.111 -10.675 1.00 97.88 78 ASN A C 1
ATOM 608 O O . ASN A 1 78 ? -1.065 -4.201 -10.389 1.00 97.88 78 ASN A O 1
ATOM 612 N N . ALA A 1 79 ? -2.676 -3.807 -11.909 1.00 98.12 79 ALA A N 1
ATOM 613 C CA . ALA A 1 79 ? -1.758 -3.561 -13.016 1.00 98.12 79 ALA A CA 1
ATOM 614 C C . ALA A 1 79 ? -0.918 -2.292 -12.792 1.00 98.12 79 ALA A C 1
ATOM 616 O O . ALA A 1 79 ? 0.289 -2.293 -13.035 1.00 98.12 79 ALA A O 1
ATOM 617 N N . GLU A 1 80 ? -1.532 -1.228 -12.273 1.00 98.56 80 GLU A N 1
ATOM 618 C CA . GLU A 1 80 ? -0.847 0.029 -11.959 1.00 98.56 80 GLU A CA 1
ATOM 619 C C . GLU A 1 80 ? 0.121 -0.133 -10.781 1.00 98.56 80 GLU A C 1
ATOM 621 O O . GLU A 1 80 ? 1.237 0.381 -10.835 1.00 98.56 80 GLU A O 1
ATOM 626 N N . LEU A 1 81 ? -0.245 -0.914 -9.758 1.00 97.69 81 LEU A N 1
ATOM 627 C CA . LEU A 1 81 ? 0.657 -1.296 -8.664 1.00 97.69 81 LEU A CA 1
ATOM 628 C C . LEU A 1 81 ? 1.879 -2.066 -9.181 1.00 97.69 81 LEU A C 1
ATOM 630 O O . LEU A 1 81 ? 3.012 -1.775 -8.793 1.00 97.69 81 LEU A O 1
ATOM 634 N N . SER A 1 82 ? 1.662 -3.015 -10.093 1.00 95.88 82 SER A N 1
ATOM 635 C CA . SER A 1 82 ? 2.742 -3.784 -10.720 1.00 95.88 82 SER A CA 1
ATOM 636 C C . SER A 1 82 ? 3.670 -2.888 -11.551 1.00 95.88 82 SER A C 1
ATOM 638 O O . SER A 1 82 ? 4.894 -3.019 -11.478 1.00 95.88 82 SER A O 1
ATOM 640 N N . ALA A 1 83 ? 3.109 -1.928 -12.291 1.00 96.62 83 ALA A N 1
ATOM 641 C CA . ALA A 1 83 ? 3.881 -0.941 -13.043 1.00 96.62 83 ALA A CA 1
ATOM 642 C C . ALA A 1 83 ? 4.659 0.013 -12.120 1.00 96.62 83 ALA A C 1
ATOM 644 O O . ALA A 1 83 ? 5.828 0.302 -12.379 1.00 96.62 83 ALA A O 1
ATOM 645 N N . ALA A 1 84 ? 4.051 0.457 -11.017 1.00 95.38 84 ALA A N 1
ATOM 646 C CA . ALA A 1 84 ? 4.705 1.283 -10.005 1.00 95.38 84 ALA A CA 1
ATOM 647 C C . ALA A 1 84 ? 5.899 0.555 -9.368 1.00 95.38 84 ALA A C 1
ATOM 649 O O . ALA A 1 84 ? 6.969 1.147 -9.204 1.00 95.38 84 ALA A O 1
ATOM 650 N N . TRP A 1 85 ? 5.747 -0.738 -9.069 1.00 93.06 85 TRP A N 1
ATOM 651 C CA . TRP A 1 85 ? 6.847 -1.575 -8.593 1.00 93.06 85 TRP A CA 1
ATOM 652 C C . TRP A 1 85 ? 7.984 -1.642 -9.619 1.00 93.06 85 TRP A C 1
ATOM 654 O O . TRP A 1 85 ? 9.135 -1.357 -9.293 1.00 93.06 85 TRP A O 1
ATOM 664 N N . ALA A 1 86 ? 7.672 -1.952 -10.880 1.00 92.44 86 ALA A N 1
ATOM 665 C CA . ALA A 1 86 ? 8.669 -2.040 -11.948 1.00 92.44 86 ALA A CA 1
ATOM 666 C C . ALA A 1 86 ? 9.405 -0.709 -12.193 1.00 92.44 86 ALA A C 1
ATOM 668 O O . ALA A 1 86 ? 10.620 -0.702 -12.425 1.00 92.44 86 ALA A O 1
ATOM 669 N N . ALA A 1 87 ? 8.691 0.418 -12.099 1.00 92.06 87 ALA A N 1
ATOM 670 C CA . ALA A 1 87 ? 9.278 1.750 -12.184 1.00 92.06 87 ALA A CA 1
ATOM 671 C C . ALA A 1 87 ? 10.324 1.956 -11.079 1.00 92.06 87 ALA A C 1
ATOM 673 O O . ALA A 1 87 ? 11.464 2.310 -11.384 1.00 92.06 87 ALA A O 1
ATOM 674 N N . LEU A 1 88 ? 9.979 1.639 -9.828 1.00 89.31 88 LEU A N 1
ATOM 675 C CA . LEU A 1 88 ? 10.901 1.747 -8.697 1.00 89.31 88 LEU A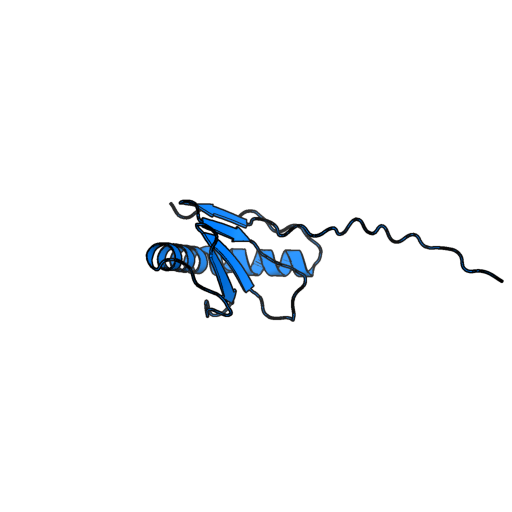 CA 1
ATOM 676 C C . LEU A 1 88 ? 12.134 0.856 -8.833 1.00 89.31 88 LEU A C 1
ATOM 678 O O . LEU A 1 88 ? 13.247 1.328 -8.602 1.00 89.31 88 LEU A O 1
ATOM 682 N N . GLN A 1 89 ? 11.960 -0.397 -9.261 1.00 87.19 89 GLN A N 1
ATOM 683 C CA . GLN A 1 89 ? 13.082 -1.319 -9.488 1.00 87.19 89 GLN A CA 1
ATOM 684 C C . GLN A 1 89 ? 14.048 -0.812 -10.568 1.00 87.19 89 GLN A C 1
ATOM 686 O O . GLN A 1 89 ? 15.231 -1.143 -10.551 1.00 87.19 89 GLN A O 1
ATOM 691 N N . SER A 1 90 ? 13.550 0.017 -11.487 1.00 89.31 90 SER A N 1
ATOM 692 C CA . SER A 1 90 ? 14.332 0.651 -12.551 1.00 89.31 90 SER A CA 1
ATOM 693 C C . SER A 1 90 ? 14.919 2.010 -12.142 1.00 89.31 90 SER A C 1
ATOM 695 O O . SER A 1 90 ? 15.501 2.694 -12.979 1.00 89.31 90 SER A O 1
ATOM 697 N N . GLY A 1 91 ? 14.752 2.431 -10.882 1.00 87.44 91 GLY A N 1
ATOM 698 C CA . GLY A 1 91 ? 15.199 3.735 -10.382 1.00 87.44 91 GLY A CA 1
ATOM 699 C C . GLY A 1 91 ? 14.302 4.914 -10.782 1.00 87.44 91 GLY A C 1
ATOM 700 O O . GLY A 1 91 ? 14.688 6.064 -10.581 1.00 87.44 91 GLY A O 1
ATOM 701 N N . ASN A 1 92 ? 13.115 4.648 -11.332 1.00 89.81 92 ASN A N 1
ATOM 702 C CA . ASN A 1 92 ? 12.157 5.671 -11.743 1.00 89.81 92 ASN A CA 1
ATOM 703 C C . ASN A 1 92 ? 11.157 5.995 -10.628 1.00 89.81 92 ASN A C 1
ATOM 705 O O . ASN A 1 92 ? 10.864 5.179 -9.753 1.00 89.81 92 ASN A O 1
ATOM 709 N N . VAL A 1 93 ? 10.575 7.192 -10.700 1.00 90.12 93 VAL A N 1
ATOM 710 C CA . VAL A 1 93 ? 9.468 7.592 -9.826 1.00 90.12 93 VAL A CA 1
ATOM 711 C C . VAL A 1 93 ? 8.175 6.929 -10.325 1.00 90.12 93 VAL A C 1
ATOM 713 O O . VAL A 1 93 ? 7.840 7.092 -11.500 1.00 90.12 93 VAL A O 1
ATOM 716 N N . PRO A 1 94 ? 7.434 6.189 -9.479 1.00 93.88 94 PRO A N 1
ATOM 717 C CA . PRO A 1 94 ? 6.171 5.585 -9.880 1.00 93.88 94 PRO A CA 1
ATOM 718 C C . PRO A 1 94 ? 5.083 6.648 -10.077 1.00 93.88 94 PRO A C 1
ATOM 720 O O . PRO A 1 94 ? 5.065 7.676 -9.395 1.00 93.88 94 PRO A O 1
ATOM 723 N N . ALA A 1 95 ? 4.151 6.380 -10.990 1.00 94.19 95 ALA A N 1
ATOM 724 C CA . ALA A 1 95 ? 2.987 7.232 -11.197 1.00 94.19 95 ALA A CA 1
ATOM 725 C C . ALA A 1 95 ? 2.047 7.214 -9.978 1.00 94.19 95 ALA A C 1
ATOM 727 O O . ALA A 1 95 ? 1.991 6.243 -9.220 1.00 94.19 95 ALA A O 1
ATOM 728 N N . ARG A 1 96 ? 1.282 8.296 -9.807 1.00 97.00 96 ARG A N 1
ATOM 729 C CA . ARG A 1 96 ? 0.133 8.313 -8.893 1.00 97.00 96 ARG A CA 1
ATOM 730 C C . ARG A 1 96 ? -0.969 7.418 -9.460 1.00 97.00 96 ARG A C 1
ATOM 732 O O . ARG A 1 96 ? -1.131 7.351 -10.672 1.00 97.00 96 ARG A O 1
ATOM 739 N N . ILE A 1 97 ? -1.714 6.774 -8.570 1.00 98.38 97 ILE A N 1
ATOM 740 C CA . ILE A 1 97 ? -2.837 5.896 -8.900 1.00 98.38 97 ILE A CA 1
ATOM 741 C C . ILE A 1 97 ? -4.106 6.551 -8.364 1.00 98.38 97 ILE A C 1
ATOM 743 O O . ILE A 1 97 ? -4.118 7.066 -7.237 1.00 98.38 97 ILE A O 1
ATOM 747 N N . GLU A 1 98 ? -5.164 6.540 -9.167 1.00 98.56 98 GLU A N 1
ATOM 748 C CA . GLU A 1 98 ? -6.443 7.146 -8.801 1.00 98.56 98 GLU A CA 1
ATOM 749 C C . GLU A 1 98 ? -6.990 6.577 -7.473 1.00 98.56 98 GLU A C 1
ATOM 751 O O . GLU A 1 98 ? -6.750 5.413 -7.136 1.00 98.56 98 GLU A O 1
ATOM 756 N N . PRO A 1 99 ? -7.668 7.399 -6.653 1.00 98.44 99 PRO A N 1
ATOM 757 C CA . PRO A 1 99 ? -8.277 6.944 -5.408 1.00 98.44 99 PRO A CA 1
ATOM 758 C C . PRO A 1 99 ? -9.546 6.121 -5.657 1.00 98.44 99 PRO A C 1
ATOM 760 O O . PRO A 1 99 ? -10.234 6.306 -6.663 1.00 98.44 99 PRO A O 1
ATOM 763 N N . LEU A 1 100 ? -9.901 5.272 -4.688 1.00 97.50 100 LEU A N 1
ATOM 764 C CA . LEU A 1 100 ? -11.226 4.649 -4.634 1.00 97.50 100 LEU A CA 1
ATOM 765 C C . LEU A 1 100 ? -12.300 5.740 -4.455 1.00 97.50 100 LEU A C 1
ATOM 767 O O . LEU A 1 100 ? -12.090 6.675 -3.675 1.00 97.50 100 LEU A O 1
ATOM 771 N N . LYS A 1 101 ? -13.411 5.641 -5.195 1.00 92.06 101 LYS A N 1
ATOM 772 C CA . LYS A 1 101 ? -14.465 6.670 -5.275 1.00 92.06 101 LYS A CA 1
ATOM 773 C C . LYS A 1 101 ? -15.719 6.286 -4.509 1.00 92.06 101 LYS A C 1
ATOM 775 O O . LYS A 1 101 ? -16.145 5.123 -4.652 1.00 92.06 101 LYS A O 1
#

Solvent-accessible surface area (backbone atoms only — not comparable to full-atom values): 6163 Å² total; per-residue (Å²): 134,84,89,83,82,81,80,71,80,77,82,79,70,84,75,63,52,67,33,36,60,42,100,72,35,39,31,31,42,67,73,84,63,97,83,68,64,46,34,37,42,37,41,95,93,32,44,30,32,31,29,60,91,77,64,43,77,75,42,77,53,58,60,70,72,58,45,52,55,51,53,53,42,46,65,78,38,38,68,58,53,53,49,28,50,54,29,29,72,71,76,41,83,52,68,74,46,86,54,73,130

Secondary structure (DSSP, 8-state):
-----------------EEEEETTEEEEE-TTSSS--EEEEEETTEEEEEETTT--EEEE---HHHHHHHHHHHHHTHHHHHHHHHHHHTTPPPPP-PPP-

pLDDT: mean 86.36, std 20.14, range [35.25, 98.75]

Nearest PDB structures (foldseek):
  5aja-assembly1_A  TM=5.310E-01  e=1.957E+00  Homo sapiens
  9dlw-assembly1_B  TM=6.246E-01  e=3.452E+00  Homo sapiens
  9b9w-assembly1_B  TM=6.237E-01  e=4.443E+00  Homo sapiens
  9hcj-assembly1_T1  TM=5.074E-01  e=5.718E+00  Dictyostelium discoideum

Sequence (101 aa):
MKRTGAFFDHAATRTMPKLSEFYGIQIFIYGREHGIPHFHAKYQGSEIVIAIGTLAVLEGSIAGRAFGLVMEWAALHNAELSAAWAALQSGNVPARIEPLK

Mean predicted aligned error: 7.49 Å

Radius of gyration: 16.18 Å; Cα contacts (8 Å, |Δi|>4): 144; chains: 1; bounding box: 64×24×26 Å